Protein AF-A0A9E2FZ36-F1 (afdb_monomer_lite)

Foldseek 3Di:
DVVVVVVVVVVVVVVLVPDPVSVVVVQVVVQVPDDQAQHFAWKDQPPDIFTWHFDGADPVGWTWTQGPVRDTDTGHPVRIDGD

Radius of gyration: 15.56 Å; chains: 1; bounding box: 33×19×48 Å

Structure (mmCIF, N/CA/C/O backbone):
data_AF-A0A9E2FZ36-F1
#
_entry.id   AF-A0A9E2FZ36-F1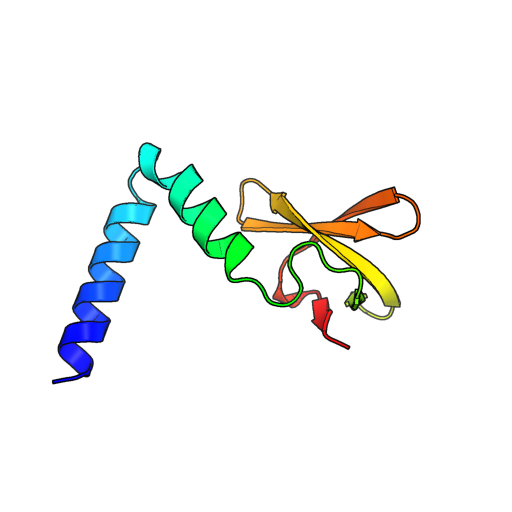
#
loop_
_atom_site.group_PDB
_atom_site.id
_atom_site.type_symbol
_atom_site.label_atom_id
_atom_site.label_alt_id
_atom_site.label_comp_id
_atom_site.label_asym_id
_atom_site.label_entity_id
_atom_site.label_seq_id
_atom_site.pdbx_PDB_ins_code
_atom_site.Cartn_x
_atom_site.Cartn_y
_atom_site.Cartn_z
_atom_site.occupancy
_atom_site.B_iso_or_equiv
_atom_site.auth_seq_id
_atom_site.auth_comp_id
_atom_site.auth_asym_id
_atom_site.auth_atom_id
_atom_site.pdbx_PDB_model_num
ATOM 1 N N . MET A 1 1 ? -4.212 -9.382 -33.828 1.00 63.22 1 MET A N 1
ATOM 2 C CA . MET A 1 1 ? -3.702 -8.000 -33.667 1.00 63.22 1 MET A CA 1
ATOM 3 C C . MET A 1 1 ? -3.556 -7.585 -32.197 1.00 63.22 1 MET A C 1
ATOM 5 O O . MET A 1 1 ? -2.516 -7.049 -31.861 1.00 63.22 1 MET A O 1
ATOM 9 N N . VAL A 1 2 ? -4.509 -7.903 -31.307 1.00 73.44 2 VAL A N 1
ATOM 10 C CA . VAL A 1 2 ? -4.466 -7.544 -29.865 1.00 73.44 2 VAL A CA 1
ATOM 11 C C . VAL A 1 2 ? -3.422 -8.329 -29.047 1.00 73.44 2 VAL A C 1
ATOM 13 O O . VAL A 1 2 ? -2.823 -7.793 -28.121 1.00 73.44 2 VAL A O 1
ATOM 16 N N . LEU A 1 3 ? -3.157 -9.593 -29.398 1.00 78.62 3 LEU A N 1
ATOM 17 C CA . LEU A 1 3 ? -2.191 -10.416 -28.657 1.00 78.62 3 LEU A CA 1
ATOM 18 C C . LEU A 1 3 ? -0.767 -9.836 -28.728 1.00 78.62 3 LEU A C 1
ATOM 20 O O . LEU A 1 3 ? -0.085 -9.738 -27.717 1.00 78.62 3 LEU A O 1
ATOM 24 N N . HIS A 1 4 ? -0.355 -9.384 -29.918 1.00 83.00 4 HIS A N 1
ATOM 25 C CA . HIS A 1 4 ? 0.964 -8.784 -30.135 1.00 83.00 4 HIS A CA 1
ATOM 26 C C . HIS A 1 4 ? 1.157 -7.487 -29.344 1.00 83.00 4 HIS A C 1
ATOM 28 O O . HIS A 1 4 ? 2.226 -7.274 -28.784 1.00 83.00 4 HIS A O 1
ATOM 34 N N . SER A 1 5 ? 0.132 -6.634 -29.259 1.00 90.00 5 SER A N 1
ATOM 35 C CA . SER A 1 5 ? 0.230 -5.392 -28.486 1.00 90.00 5 SER A CA 1
ATOM 36 C C . SER A 1 5 ? 0.344 -5.647 -26.983 1.00 90.00 5 SER A C 1
ATOM 38 O O . SER A 1 5 ? 1.079 -4.936 -26.311 1.00 90.00 5 SER A O 1
ATOM 40 N N . ILE A 1 6 ? -0.336 -6.675 -26.460 1.00 90.12 6 ILE A N 1
ATOM 41 C CA . ILE A 1 6 ? -0.248 -7.035 -25.037 1.00 90.12 6 ILE A CA 1
ATOM 42 C C . ILE A 1 6 ? 1.136 -7.600 -24.705 1.00 90.12 6 ILE A C 1
ATOM 44 O O . ILE A 1 6 ? 1.719 -7.212 -23.698 1.00 90.12 6 ILE A O 1
ATOM 48 N N . VAL A 1 7 ? 1.679 -8.478 -25.554 1.00 92.62 7 VAL A N 1
ATOM 49 C CA . VAL A 1 7 ? 3.024 -9.044 -25.353 1.00 92.62 7 VAL A CA 1
ATOM 50 C C . VAL A 1 7 ? 4.077 -7.937 -25.324 1.00 92.62 7 VAL A C 1
ATOM 52 O O . VAL A 1 7 ? 4.854 -7.863 -24.376 1.00 92.62 7 VAL A O 1
ATOM 55 N N . ASN A 1 8 ? 4.032 -7.013 -26.287 1.00 92.19 8 ASN A N 1
ATOM 56 C CA . ASN A 1 8 ? 4.970 -5.890 -26.337 1.00 92.19 8 ASN A CA 1
ATOM 57 C C . ASN A 1 8 ? 4.879 -4.985 -25.092 1.00 92.19 8 ASN A C 1
ATOM 59 O O . ASN A 1 8 ? 5.896 -4.494 -24.604 1.00 92.19 8 ASN A O 1
ATOM 63 N N . GLU A 1 9 ? 3.671 -4.762 -24.567 1.00 91.50 9 GLU A N 1
ATOM 64 C CA . GLU A 1 9 ? 3.465 -3.970 -23.349 1.00 91.50 9 GLU A CA 1
ATOM 65 C C . GLU A 1 9 ? 4.037 -4.671 -22.107 1.00 91.50 9 GLU A C 1
ATOM 67 O O . GLU A 1 9 ? 4.680 -4.029 -21.274 1.00 91.50 9 GLU A O 1
ATOM 72 N N . ILE A 1 10 ? 3.846 -5.990 -21.983 1.00 90.56 10 ILE A N 1
ATOM 73 C CA . ILE A 1 10 ? 4.415 -6.783 -20.883 1.00 90.56 10 ILE A CA 1
ATOM 74 C C . ILE A 1 10 ? 5.945 -6.718 -20.921 1.00 90.56 10 ILE A C 1
ATOM 76 O O . ILE A 1 10 ? 6.561 -6.433 -19.892 1.00 90.56 10 ILE A O 1
ATOM 80 N N . ASP A 1 11 ? 6.551 -6.906 -22.095 1.00 92.38 11 ASP A N 1
ATOM 81 C CA . ASP A 1 11 ? 8.005 -6.832 -22.266 1.00 92.38 11 ASP A CA 1
ATOM 82 C C . ASP A 1 11 ? 8.549 -5.455 -21.871 1.00 92.38 11 ASP A C 1
ATOM 84 O O . ASP A 1 11 ? 9.542 -5.354 -21.144 1.00 92.38 11 ASP A O 1
ATOM 88 N N . SER A 1 12 ? 7.863 -4.381 -22.277 1.00 88.88 12 SER A N 1
ATOM 89 C CA . SER A 1 12 ? 8.236 -3.018 -21.892 1.00 88.88 12 SER A CA 1
ATOM 90 C C . SER A 1 12 ? 8.194 -2.822 -20.373 1.00 88.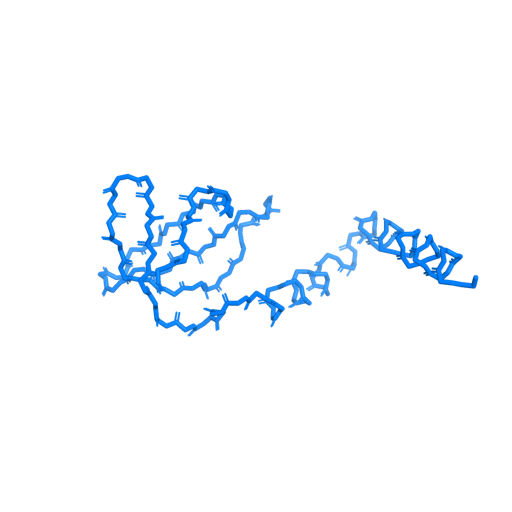88 12 SER A C 1
ATOM 92 O O . SER A 1 12 ? 9.145 -2.303 -19.784 1.00 88.88 12 SER A O 1
ATOM 94 N N . ARG A 1 13 ? 7.133 -3.290 -19.702 1.00 89.25 13 ARG A N 1
ATOM 95 C CA . ARG A 1 13 ? 6.995 -3.169 -18.241 1.00 89.25 13 ARG A CA 1
ATOM 96 C C . ARG A 1 13 ? 8.034 -3.984 -17.479 1.00 89.25 13 ARG A C 1
ATOM 98 O O . ARG A 1 13 ? 8.547 -3.510 -16.466 1.00 89.25 13 ARG A O 1
ATOM 105 N N . LEU A 1 14 ? 8.385 -5.172 -17.969 1.00 88.81 14 LEU A N 1
ATOM 106 C CA . LEU A 1 14 ? 9.446 -5.993 -17.382 1.00 88.81 14 LEU A CA 1
ATOM 107 C C . LEU A 1 14 ? 10.808 -5.294 -17.463 1.00 88.81 14 LEU A C 1
ATOM 109 O O . LEU A 1 14 ? 11.520 -5.219 -16.462 1.00 88.81 14 LEU A O 1
ATOM 113 N N . GLN A 1 15 ? 11.141 -4.709 -18.618 1.00 88.75 15 GLN A N 1
ATOM 114 C CA . GLN A 1 15 ? 12.379 -3.942 -18.779 1.00 88.75 15 GLN A CA 1
ATOM 115 C C . GLN A 1 15 ? 12.443 -2.738 -17.832 1.00 88.75 15 GLN A C 1
ATOM 117 O O . GLN A 1 15 ? 13.503 -2.449 -17.277 1.00 88.75 15 GLN A O 1
ATOM 122 N N . GLN A 1 16 ? 11.317 -2.053 -17.614 1.00 87.50 16 GLN A N 1
ATOM 123 C CA . GLN A 1 16 ? 11.233 -0.948 -16.656 1.00 87.50 16 GLN A CA 1
ATOM 124 C C . GLN A 1 16 ? 11.441 -1.430 -15.214 1.00 87.50 16 GLN A C 1
ATOM 126 O O . GLN A 1 16 ? 12.154 -0.779 -14.454 1.00 87.50 16 GLN A O 1
ATOM 131 N N . ALA A 1 17 ? 10.869 -2.577 -14.837 1.00 85.19 17 ALA A N 1
ATOM 132 C CA . ALA A 1 17 ? 10.988 -3.126 -13.485 1.00 85.19 17 ALA A CA 1
ATOM 133 C C . ALA A 1 17 ? 12.435 -3.486 -13.099 1.00 85.19 17 ALA A C 1
ATOM 135 O O . ALA A 1 17 ? 12.793 -3.420 -11.923 1.00 85.19 17 ALA A O 1
ATOM 136 N N . TRP A 1 18 ? 13.282 -3.828 -14.074 1.00 86.69 18 TRP A N 1
ATOM 137 C CA . TRP A 1 18 ? 14.705 -4.109 -13.849 1.00 86.69 18 TRP A CA 1
ATOM 138 C C . TRP A 1 18 ? 15.595 -2.864 -13.800 1.00 86.69 18 TRP A C 1
ATOM 140 O O . TRP A 1 18 ? 16.771 -2.979 -13.458 1.00 86.69 18 TRP A O 1
ATOM 150 N N . GLN A 1 19 ? 15.065 -1.676 -14.102 1.00 90.62 19 GLN A N 1
ATOM 151 C CA . GLN A 1 19 ? 15.806 -0.417 -14.035 1.00 90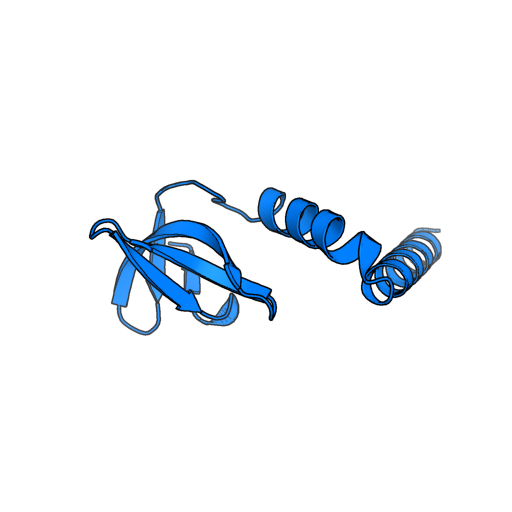.62 19 GLN A CA 1
ATOM 152 C C . GLN A 1 19 ? 15.538 0.292 -12.699 1.00 90.62 19 GLN A C 1
ATOM 154 O O . GLN A 1 19 ? 14.443 0.819 -12.490 1.00 90.62 19 GLN A O 1
ATOM 159 N N . PRO A 1 20 ? 16.526 0.394 -11.787 1.00 82.88 20 PRO A N 1
ATOM 160 C CA . PRO A 1 20 ? 16.315 1.014 -10.477 1.00 82.88 20 PRO A CA 1
ATOM 161 C C . PRO A 1 20 ? 15.850 2.475 -10.554 1.00 82.88 20 PRO A C 1
ATOM 163 O O . PRO A 1 20 ? 15.060 2.915 -9.722 1.00 82.88 20 PRO A O 1
ATOM 166 N N . SER A 1 21 ? 16.295 3.215 -11.577 1.00 88.19 21 SER A N 1
ATOM 167 C CA . SER A 1 21 ? 15.889 4.602 -11.849 1.00 88.19 21 SER A CA 1
ATOM 168 C C . SER A 1 21 ? 14.397 4.743 -12.164 1.00 88.19 21 SER A C 1
ATOM 170 O O . SER A 1 21 ? 13.813 5.795 -11.914 1.00 88.19 21 SER A O 1
ATOM 172 N N . MET A 1 22 ? 13.765 3.684 -12.672 1.00 86.62 22 MET A N 1
ATOM 173 C CA . MET A 1 22 ? 12.351 3.675 -13.045 1.00 86.62 22 MET A CA 1
ATOM 174 C C . MET A 1 22 ? 11.433 3.335 -11.868 1.00 86.62 22 MET A C 1
ATOM 176 O O . MET A 1 22 ? 10.228 3.573 -11.951 1.00 86.62 22 MET A O 1
ATOM 180 N N . ARG A 1 23 ? 11.980 2.845 -10.745 1.00 82.94 23 ARG A N 1
ATOM 181 C CA . ARG A 1 23 ? 11.205 2.387 -9.582 1.00 82.94 23 ARG A CA 1
ATOM 182 C C . ARG A 1 23 ? 10.226 3.439 -9.066 1.00 82.94 23 ARG A C 1
ATOM 184 O O . ARG A 1 23 ? 9.060 3.126 -8.865 1.00 82.94 23 ARG A O 1
ATOM 191 N N . ALA A 1 24 ? 10.678 4.682 -8.904 1.00 85.06 24 ALA A N 1
ATOM 192 C CA . ALA A 1 24 ? 9.828 5.768 -8.411 1.00 85.06 24 ALA A CA 1
ATOM 193 C C . ALA A 1 24 ? 8.673 6.095 -9.376 1.00 85.06 24 ALA A C 1
ATOM 195 O O . ALA A 1 24 ? 7.563 6.404 -8.947 1.00 85.06 24 ALA A O 1
ATOM 196 N N . SER A 1 25 ? 8.921 5.998 -10.686 1.00 88.12 25 SER A N 1
ATOM 197 C CA . SER A 1 25 ? 7.892 6.202 -11.710 1.00 88.12 25 SER A CA 1
ATOM 198 C C . SER A 1 25 ? 6.851 5.080 -11.678 1.00 88.12 25 SER A C 1
ATOM 200 O O . SER A 1 25 ? 5.652 5.356 -11.666 1.00 88.12 25 SER A O 1
ATOM 202 N N . ILE A 1 26 ? 7.303 3.825 -11.580 1.00 89.06 26 ILE A N 1
ATOM 203 C CA . ILE A 1 26 ? 6.436 2.643 -11.478 1.00 89.06 26 ILE A CA 1
ATOM 204 C C . ILE A 1 26 ? 5.579 2.713 -10.213 1.00 89.06 26 ILE A C 1
ATOM 206 O O . ILE A 1 26 ? 4.370 2.513 -10.283 1.00 89.06 26 ILE A O 1
ATOM 210 N N . GLU A 1 27 ? 6.184 3.041 -9.071 1.00 87.31 27 GLU A N 1
ATOM 211 C CA . GLU A 1 27 ? 5.476 3.180 -7.798 1.00 87.31 27 GLU A CA 1
ATOM 212 C C . GLU A 1 27 ? 4.387 4.251 -7.883 1.00 87.31 27 GLU A C 1
ATOM 214 O O . GLU A 1 27 ? 3.241 4.001 -7.508 1.00 87.31 27 GLU A O 1
ATOM 219 N N . LYS A 1 28 ? 4.713 5.417 -8.454 1.00 88.56 28 LYS A N 1
ATOM 220 C CA . LYS A 1 28 ? 3.741 6.492 -8.657 1.00 88.56 28 LYS A CA 1
ATOM 221 C C . LYS A 1 28 ? 2.592 6.049 -9.560 1.00 88.56 28 LYS A C 1
ATOM 223 O O . LYS A 1 28 ? 1.442 6.265 -9.202 1.00 88.56 28 LYS A O 1
ATOM 228 N N . GLN A 1 29 ? 2.879 5.433 -10.705 1.00 89.94 29 GLN A N 1
ATOM 229 C CA . GLN A 1 29 ? 1.837 4.970 -11.627 1.00 89.94 29 GLN A CA 1
ATOM 230 C C . GLN A 1 29 ? 0.938 3.915 -10.980 1.00 89.94 29 GLN A C 1
ATOM 232 O O . GLN A 1 29 ? -0.285 4.002 -11.091 1.00 89.94 29 GLN A O 1
ATOM 237 N N . TYR A 1 30 ? 1.542 2.954 -10.276 1.00 89.38 30 TYR A N 1
ATOM 238 C CA . TYR A 1 30 ? 0.820 1.909 -9.564 1.00 89.38 30 TYR A CA 1
ATOM 239 C C . TYR A 1 30 ? -0.117 2.511 -8.521 1.00 89.38 30 TYR A C 1
ATOM 241 O O . TYR A 1 30 ? -1.310 2.223 -8.536 1.00 89.38 30 TYR A O 1
ATOM 249 N N . ILE A 1 31 ? 0.395 3.397 -7.660 1.00 88.62 31 ILE A N 1
ATOM 250 C CA . ILE A 1 31 ? -0.390 3.922 -6.547 1.00 88.62 31 ILE A CA 1
ATOM 251 C C . ILE A 1 31 ? -1.528 4.829 -7.014 1.00 88.62 31 ILE A C 1
ATOM 253 O O . ILE A 1 31 ? -2.634 4.733 -6.498 1.00 88.62 31 ILE A O 1
ATOM 257 N N . THR A 1 32 ? -1.301 5.651 -8.044 1.00 87.81 32 THR A N 1
ATOM 258 C CA . THR A 1 32 ? -2.356 6.510 -8.602 1.00 87.81 32 THR A CA 1
ATOM 259 C C . THR A 1 32 ? -3.438 5.726 -9.338 1.00 87.81 32 THR A C 1
ATOM 261 O O . THR A 1 32 ? -4.534 6.241 -9.524 1.00 87.81 32 THR A O 1
ATOM 264 N N . GLY A 1 33 ? -3.135 4.500 -9.771 1.00 89.19 33 GLY A N 1
ATOM 265 C CA . GLY A 1 33 ? -4.108 3.597 -10.380 1.00 89.19 33 GLY A CA 1
ATOM 266 C C . GLY A 1 33 ? -4.90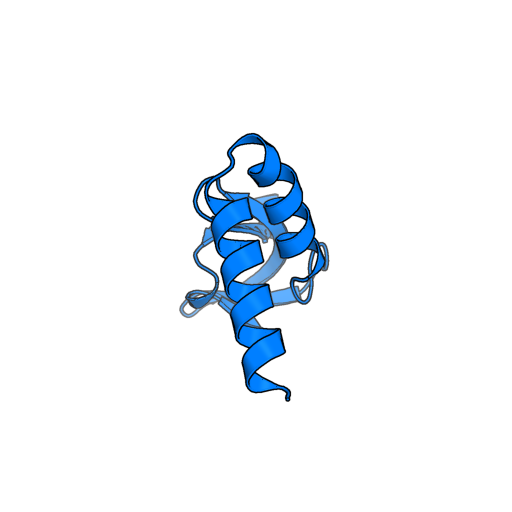8 2.776 -9.367 1.00 89.19 33 GLY A C 1
ATOM 267 O O . GLY A 1 33 ? -5.851 2.093 -9.766 1.00 89.19 33 GLY A O 1
ATOM 268 N N . LEU A 1 34 ? -4.549 2.809 -8.077 1.00 89.12 34 LEU A N 1
ATOM 269 C CA . LEU A 1 34 ? -5.269 2.060 -7.054 1.00 89.12 34 LEU A CA 1
ATOM 270 C C . LEU A 1 34 ? -6.645 2.670 -6.804 1.00 89.12 34 LEU A C 1
ATOM 272 O O . LEU A 1 34 ? -6.803 3.867 -6.561 1.00 89.12 34 LEU A O 1
ATOM 276 N N . TYR A 1 35 ? -7.646 1.798 -6.795 1.00 88.94 35 TYR A N 1
ATOM 277 C CA . TYR A 1 35 ? -8.988 2.151 -6.370 1.00 88.94 35 TYR A CA 1
ATOM 278 C C . TYR A 1 35 ? -8.970 2.662 -4.919 1.00 88.94 35 TYR A C 1
ATOM 280 O O . TYR A 1 35 ? -8.388 2.011 -4.049 1.00 88.94 35 TYR A O 1
ATOM 288 N N . ARG A 1 36 ? -9.609 3.816 -4.669 1.00 90.31 36 ARG A N 1
ATOM 289 C CA . ARG A 1 36 ? -9.681 4.498 -3.358 1.00 90.31 36 ARG A CA 1
ATOM 290 C C . ARG A 1 36 ? -8.323 4.967 -2.799 1.00 90.31 36 ARG A C 1
ATOM 292 O O . ARG A 1 36 ? -8.145 5.093 -1.585 1.00 90.31 36 ARG A O 1
ATOM 299 N N . TYR A 1 37 ? -7.343 5.241 -3.666 1.00 93.31 37 TYR A N 1
ATOM 300 C CA . TYR A 1 37 ? -6.086 5.869 -3.247 1.00 93.31 37 TYR A CA 1
ATOM 301 C C . TYR A 1 37 ? -6.328 7.246 -2.607 1.00 93.31 37 TYR A C 1
ATOM 303 O O . TYR A 1 37 ? -7.030 8.075 -3.175 1.00 93.31 37 TYR A O 1
ATOM 311 N N . MET A 1 38 ? -5.735 7.494 -1.431 1.00 93.88 38 MET A N 1
ATOM 312 C CA . MET A 1 38 ? -5.917 8.706 -0.610 1.00 93.88 38 MET A CA 1
ATOM 313 C C . MET A 1 38 ? -7.362 8.987 -0.158 1.00 93.88 38 MET A C 1
ATOM 315 O O . MET A 1 38 ? -7.631 10.043 0.418 1.00 93.88 38 MET A O 1
ATOM 319 N N . GLU A 1 39 ? -8.276 8.034 -0.336 1.00 95.06 39 GLU A N 1
ATOM 320 C CA . GLU A 1 39 ? -9.679 8.150 0.055 1.00 95.06 39 GLU A CA 1
ATOM 321 C C . GLU A 1 39 ? -9.958 7.345 1.326 1.00 95.06 39 GLU A C 1
ATOM 323 O O . GLU A 1 39 ? -9.550 6.188 1.462 1.00 95.06 39 GLU A O 1
ATOM 328 N N . TRP A 1 40 ? -10.683 7.956 2.265 1.00 96.19 40 TRP A N 1
ATOM 329 C CA . TRP A 1 40 ? -11.196 7.247 3.433 1.00 96.19 40 TRP A CA 1
ATOM 330 C C . TRP A 1 40 ? -12.267 6.255 3.000 1.00 96.19 40 TRP A C 1
ATOM 332 O O . TRP A 1 40 ? -13.220 6.606 2.306 1.00 96.19 40 TRP A O 1
ATOM 342 N N . SER A 1 41 ? -12.109 5.000 3.393 1.00 95.44 41 SER A N 1
ATOM 343 C CA . SER A 1 41 ? -13.000 3.918 2.999 1.00 95.44 41 SER A CA 1
ATOM 344 C C . SER A 1 41 ? -13.013 2.810 4.039 1.00 95.44 41 SER A C 1
ATOM 346 O O . SER A 1 41 ? -12.078 2.657 4.828 1.00 95.44 41 SER A O 1
ATOM 348 N N . SER A 1 42 ? -14.091 2.028 4.039 1.00 95.69 42 SER A N 1
ATOM 349 C CA . SER A 1 42 ? -14.162 0.809 4.835 1.00 95.69 42 SER A CA 1
ATOM 350 C C . SER A 1 42 ? -13.486 -0.347 4.109 1.00 95.69 42 SER A C 1
ATOM 352 O O . SER A 1 42 ? -13.742 -0.605 2.931 1.00 95.69 42 SER A O 1
ATOM 354 N N . TYR A 1 43 ? -12.651 -1.062 4.850 1.00 94.56 43 TYR A N 1
ATOM 355 C CA . TYR A 1 43 ? -11.980 -2.276 4.417 1.00 94.56 43 TYR A CA 1
ATOM 356 C C . TYR A 1 43 ? -12.275 -3.388 5.410 1.00 94.56 43 TYR A C 1
ATOM 358 O O . TYR A 1 43 ? -12.393 -3.148 6.613 1.00 94.56 43 TYR A O 1
ATOM 366 N N . ARG A 1 44 ? -12.346 -4.621 4.922 1.00 94.94 44 ARG A N 1
ATOM 367 C CA . ARG A 1 44 ? -12.230 -5.803 5.772 1.00 94.94 44 ARG A CA 1
ATOM 368 C C . ARG A 1 44 ? -10.771 -6.234 5.789 1.00 94.94 44 ARG A C 1
ATOM 370 O O . ARG A 1 44 ? -10.246 -6.557 4.733 1.00 94.94 44 ARG A O 1
ATOM 377 N N . TYR A 1 45 ? -10.141 -6.233 6.957 1.00 92.56 45 TYR A N 1
ATOM 378 C CA . TYR A 1 45 ? -8.777 -6.707 7.182 1.00 92.56 45 TYR A CA 1
ATOM 379 C C . TYR A 1 45 ? -8.821 -7.901 8.143 1.00 92.56 45 TYR A C 1
ATOM 381 O O . TYR A 1 45 ? -9.130 -7.751 9.331 1.00 92.56 45 TYR A O 1
ATOM 389 N N . GLY A 1 46 ? -8.592 -9.104 7.609 1.00 88.56 46 GLY A N 1
ATOM 390 C CA . GLY A 1 46 ? -8.928 -10.351 8.303 1.00 88.56 46 GLY A CA 1
ATOM 391 C C . GLY A 1 46 ? -10.421 -10.406 8.660 1.00 88.56 46 GLY A C 1
ATOM 392 O O . GLY A 1 46 ? -11.277 -10.194 7.808 1.00 88.56 46 GLY A O 1
ATOM 393 N N . GLU A 1 47 ? -10.735 -10.630 9.936 1.00 90.44 47 GLU A N 1
ATOM 394 C CA . GLU A 1 47 ? -12.117 -10.668 10.452 1.00 90.44 47 GLU A CA 1
ATOM 395 C C . GLU A 1 47 ? -12.650 -9.290 10.894 1.00 90.44 47 GLU A C 1
ATOM 397 O O . GLU A 1 47 ? -13.784 -9.170 11.355 1.00 90.44 47 GLU A O 1
ATOM 402 N N . LYS A 1 48 ? -11.838 -8.229 10.799 1.00 92.81 48 LYS A N 1
ATOM 403 C CA . LYS A 1 48 ? -12.195 -6.894 11.300 1.00 92.81 48 LYS A CA 1
ATOM 404 C C . LYS A 1 48 ? -12.567 -5.959 10.161 1.00 92.81 48 LYS A C 1
ATOM 406 O O . LYS A 1 48 ? -11.909 -5.936 9.125 1.00 92.81 48 LYS A O 1
ATOM 411 N N . GLN A 1 49 ? -13.580 -5.130 10.385 1.00 95.19 49 GLN A N 1
ATOM 412 C CA . GLN A 1 49 ? -13.826 -3.960 9.553 1.00 95.19 49 GLN A CA 1
ATOM 413 C C . GLN A 1 49 ? -13.041 -2.773 10.112 1.00 95.19 49 GLN A C 1
ATOM 415 O O . GLN A 1 49 ? -13.097 -2.498 11.309 1.00 95.19 49 GLN A O 1
ATOM 420 N N . ILE A 1 50 ? -12.312 -2.083 9.242 1.00 94.81 50 ILE A N 1
ATOM 421 C CA . ILE A 1 50 ? -11.520 -0.899 9.576 1.00 94.81 50 ILE A CA 1
ATOM 422 C C . ILE A 1 50 ? -11.872 0.244 8.625 1.00 94.81 50 ILE A C 1
ATOM 424 O O . ILE A 1 50 ? -12.160 0.013 7.450 1.00 94.81 50 ILE A O 1
ATOM 428 N N . THR A 1 51 ? -11.817 1.479 9.119 1.00 96.56 51 THR A N 1
ATOM 429 C CA . THR A 1 51 ? -11.861 2.683 8.282 1.00 96.56 51 THR A CA 1
ATOM 430 C C . THR A 1 51 ? -10.441 3.197 8.117 1.00 96.56 51 THR A C 1
ATOM 432 O O . THR A 1 51 ? -9.774 3.526 9.099 1.00 96.56 51 THR A O 1
ATOM 435 N N . ALA A 1 52 ? -9.968 3.234 6.877 1.00 96.75 52 ALA A N 1
ATOM 436 C CA . ALA A 1 52 ? -8.605 3.628 6.553 1.00 96.75 52 ALA A CA 1
ATOM 437 C C . ALA A 1 52 ? -8.539 4.351 5.204 1.00 96.75 52 ALA A C 1
ATOM 439 O O . ALA A 1 52 ? -9.525 4.393 4.469 1.00 96.75 52 ALA A O 1
ATOM 440 N N . ARG A 1 53 ? -7.377 4.902 4.861 1.00 96.38 53 ARG A N 1
ATOM 441 C CA . ARG A 1 53 ? -7.045 5.377 3.512 1.00 96.38 53 ARG A CA 1
ATOM 442 C C . ARG A 1 53 ? -5.708 4.805 3.064 1.00 96.38 53 ARG A C 1
ATOM 444 O O . ARG A 1 53 ? -4.790 4.672 3.871 1.00 96.38 53 ARG A O 1
ATOM 451 N N . ILE A 1 54 ? -5.582 4.470 1.782 1.00 95.38 54 ILE A N 1
ATOM 452 C CA . ILE A 1 54 ? -4.303 4.030 1.209 1.00 95.38 54 ILE A CA 1
ATOM 453 C C . ILE A 1 54 ? -3.424 5.270 1.032 1.00 95.38 54 ILE A C 1
ATOM 455 O O . ILE A 1 54 ? -3.794 6.174 0.286 1.00 95.38 54 ILE A O 1
ATOM 459 N N . VAL A 1 55 ? -2.272 5.309 1.701 1.00 95.12 55 VAL A N 1
ATOM 460 C CA . VAL A 1 55 ? -1.359 6.471 1.706 1.00 95.12 55 VAL A CA 1
ATOM 461 C C . VAL A 1 55 ? -0.039 6.217 0.987 1.00 95.12 55 VAL A C 1
ATOM 463 O O . VAL A 1 55 ? 0.734 7.143 0.761 1.00 95.12 55 VAL A O 1
ATOM 466 N N . GLY A 1 56 ? 0.272 4.964 0.661 1.00 93.88 56 GLY A N 1
ATOM 467 C CA . GLY A 1 56 ? 1.599 4.622 0.168 1.00 93.88 56 GLY A CA 1
ATOM 468 C C . GLY A 1 56 ? 1.775 3.145 -0.133 1.00 93.88 56 GLY A C 1
ATOM 469 O O . GLY A 1 56 ? 0.887 2.328 0.120 1.00 93.88 56 GLY A O 1
ATOM 470 N N . LEU A 1 57 ? 2.982 2.814 -0.583 1.00 92.75 57 LEU A N 1
ATOM 471 C CA . LEU A 1 57 ? 3.501 1.455 -0.584 1.00 92.75 57 LEU A CA 1
ATOM 472 C C . LEU A 1 57 ? 4.688 1.330 0.378 1.00 92.75 57 LEU A C 1
ATOM 474 O O . LEU A 1 57 ? 5.398 2.294 0.693 1.00 92.75 57 LEU A O 1
ATOM 478 N N . ALA A 1 58 ? 4.904 0.126 0.887 1.00 92.50 58 ALA A N 1
ATOM 479 C CA . ALA A 1 58 ? 6.164 -0.275 1.491 1.00 92.50 58 ALA A CA 1
ATOM 480 C C . ALA A 1 58 ? 7.196 -0.612 0.395 1.00 92.50 58 ALA A C 1
ATOM 482 O O . ALA A 1 58 ? 6.812 -0.849 -0.752 1.00 92.50 58 ALA A O 1
ATOM 483 N N . PRO A 1 59 ? 8.502 -0.700 0.721 1.00 87.62 59 PRO A N 1
ATOM 484 C CA . PRO A 1 59 ? 9.545 -0.987 -0.269 1.00 87.62 59 PRO A CA 1
ATOM 485 C C . PRO A 1 59 ? 9.303 -2.256 -1.098 1.00 87.62 59 PRO A C 1
ATOM 487 O O . PRO A 1 59 ? 9.777 -2.339 -2.228 1.00 87.62 59 PRO A O 1
ATOM 490 N N . PHE A 1 60 ? 8.560 -3.222 -0.560 1.00 88.44 60 PHE A N 1
ATOM 491 C CA . PHE A 1 60 ? 8.264 -4.497 -1.212 1.00 88.44 60 PHE A CA 1
ATOM 492 C C . PHE A 1 60 ? 6.870 -4.558 -1.859 1.00 88.44 60 PHE A C 1
ATOM 494 O O . PHE A 1 60 ? 6.422 -5.635 -2.232 1.00 88.44 60 PHE A O 1
ATOM 501 N N . GLY A 1 61 ? 6.181 -3.421 -2.009 1.00 88.44 61 GLY A N 1
ATOM 502 C CA . GLY A 1 61 ? 4.895 -3.338 -2.714 1.00 88.44 61 GLY A CA 1
ATOM 503 C C . GLY A 1 61 ? 3.653 -3.599 -1.858 1.00 88.44 61 GLY A C 1
ATOM 504 O O . GLY A 1 61 ? 2.544 -3.563 -2.384 1.00 88.44 61 GLY A O 1
ATOM 505 N N . GLN A 1 62 ? 3.810 -3.817 -0.548 1.00 94.25 62 GLN A N 1
ATOM 506 C CA . GLN A 1 62 ? 2.681 -3.874 0.389 1.00 94.25 62 GLN A CA 1
ATOM 507 C C . GLN A 1 62 ? 2.000 -2.508 0.484 1.00 94.25 62 GLN A C 1
ATOM 509 O O . GLN A 1 62 ? 2.664 -1.474 0.395 1.00 94.25 62 GLN A O 1
ATOM 514 N N . LEU A 1 63 ? 0.694 -2.492 0.720 1.00 94.25 63 LEU A N 1
ATOM 515 C CA . LEU A 1 63 ? -0.060 -1.268 0.947 1.00 94.25 63 LEU A CA 1
ATOM 516 C C . LEU A 1 63 ? 0.276 -0.677 2.313 1.00 94.25 63 LEU A C 1
ATOM 518 O O . LEU A 1 63 ? 0.386 -1.399 3.301 1.00 94.25 63 LEU A O 1
ATOM 522 N N . LYS A 1 64 ? 0.379 0.650 2.366 1.00 95.94 64 LYS A N 1
ATOM 523 C CA . LYS A 1 64 ? 0.336 1.423 3.606 1.00 95.94 64 LYS A CA 1
ATOM 524 C C . LYS A 1 64 ? -1.049 2.028 3.756 1.00 95.94 64 LYS A C 1
ATOM 526 O O . LYS A 1 64 ? -1.468 2.830 2.919 1.00 95.94 64 LYS A O 1
ATOM 531 N N . LEU A 1 65 ? -1.730 1.655 4.827 1.00 95.56 65 LEU A N 1
ATOM 532 C CA . LEU A 1 65 ? -3.044 2.156 5.198 1.00 95.56 65 LEU A CA 1
ATOM 533 C C . LEU A 1 65 ? -2.909 3.031 6.438 1.00 95.56 65 LEU A C 1
ATOM 535 O O . LEU A 1 65 ? -2.313 2.616 7.427 1.00 95.56 65 LEU A O 1
ATOM 539 N N . GLU A 1 66 ? -3.482 4.224 6.402 1.00 97.50 66 GLU A N 1
ATOM 540 C CA . GLU A 1 66 ? -3.649 5.062 7.586 1.00 97.50 66 GLU A CA 1
ATOM 541 C C . GLU A 1 66 ? -5.084 4.922 8.086 1.00 97.50 66 GLU A C 1
ATOM 543 O O . GLU A 1 66 ? -6.031 5.169 7.341 1.00 97.50 66 GLU A O 1
ATOM 548 N N . THR A 1 67 ? -5.245 4.470 9.325 1.00 95.69 67 THR A N 1
ATOM 549 C CA . THR A 1 67 ? -6.550 4.316 9.987 1.00 95.69 67 THR A CA 1
ATOM 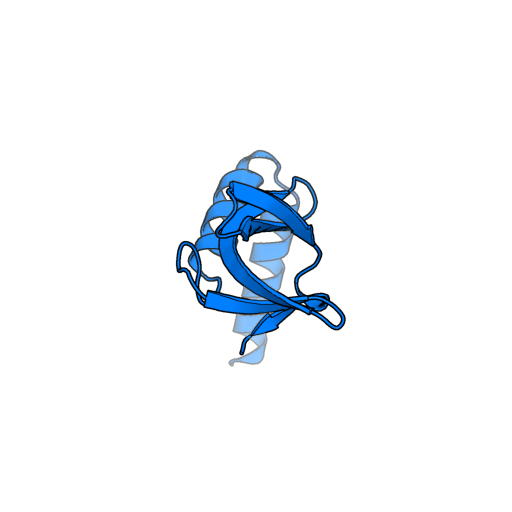550 C C . THR A 1 67 ? -7.048 5.641 10.563 1.00 95.69 67 THR A C 1
ATOM 552 O O . THR A 1 67 ? -6.268 6.573 10.752 1.00 95.69 67 THR A O 1
ATOM 555 N N . SER A 1 68 ? -8.342 5.724 10.893 1.00 93.56 68 SER A N 1
ATOM 556 C CA . SER A 1 68 ? -8.931 6.911 11.541 1.00 93.56 68 SER A CA 1
ATOM 557 C C . SER A 1 68 ? -8.272 7.277 12.874 1.00 93.56 68 SER A C 1
ATOM 559 O O . SER A 1 68 ? -8.306 8.437 13.273 1.00 93.56 68 SER A O 1
ATOM 561 N N . ASP A 1 69 ? -7.643 6.303 13.533 1.00 93.25 69 ASP A N 1
ATOM 562 C CA . ASP A 1 69 ? -6.940 6.479 14.806 1.00 93.25 69 ASP A CA 1
ATOM 563 C C . ASP A 1 69 ? -5.460 6.868 14.605 1.00 93.25 69 ASP A C 1
ATOM 565 O O . ASP A 1 69 ? -4.649 6.749 15.521 1.00 93.25 69 ASP A O 1
ATOM 569 N N . ASN A 1 70 ? -5.084 7.305 13.394 1.00 91.81 70 ASN A N 1
ATOM 570 C CA . ASN A 1 70 ? -3.715 7.633 12.972 1.00 91.81 70 ASN A CA 1
ATOM 571 C C . ASN A 1 70 ? -2.709 6.472 13.094 1.00 91.81 70 ASN A C 1
ATOM 573 O O . ASN A 1 70 ? -1.496 6.686 13.136 1.00 91.81 70 ASN A O 1
ATOM 577 N N . VAL A 1 71 ? -3.183 5.223 13.124 1.00 94.88 71 VAL A N 1
ATOM 578 C CA . VAL A 1 71 ? -2.315 4.038 13.060 1.00 94.88 71 VAL A CA 1
ATOM 579 C C . VAL A 1 71 ? -1.984 3.717 11.607 1.00 94.88 71 VAL A C 1
ATOM 581 O O . VAL A 1 71 ? -2.884 3.655 10.766 1.00 94.88 71 VAL A O 1
ATOM 584 N N . LEU A 1 72 ? -0.703 3.460 11.337 1.00 96.25 72 LEU A N 1
ATOM 585 C CA . LEU A 1 72 ? -0.189 3.009 10.045 1.00 96.25 72 LEU A CA 1
ATOM 586 C C . LEU A 1 72 ? -0.129 1.477 10.009 1.00 96.25 72 LEU A C 1
ATOM 588 O O . LEU A 1 72 ? 0.600 0.855 10.780 1.00 96.25 72 LEU A O 1
ATOM 592 N N . LEU A 1 73 ? -0.888 0.876 9.099 1.00 94.88 73 LEU A N 1
ATOM 593 C CA . LEU A 1 73 ? -0.911 -0.559 8.840 1.00 94.88 73 LEU A CA 1
ATOM 594 C C . LEU A 1 73 ? -0.182 -0.861 7.531 1.00 94.88 73 LEU A C 1
ATOM 596 O O . LEU A 1 73 ? -0.309 -0.120 6.555 1.00 94.88 73 LEU A O 1
ATOM 600 N N . VAL A 1 74 ? 0.571 -1.960 7.515 1.00 96.19 74 VAL A N 1
ATOM 601 C CA . VAL A 1 74 ? 1.230 -2.486 6.315 1.00 96.19 74 VAL A CA 1
ATOM 602 C C . VAL A 1 74 ? 0.669 -3.870 6.033 1.00 96.19 74 VAL A C 1
ATOM 604 O O . VAL A 1 74 ? 0.744 -4.733 6.904 1.00 96.19 74 VAL A O 1
ATOM 607 N N . CYS A 1 75 ? 0.115 -4.076 4.841 1.00 93.62 75 CYS A N 1
ATOM 608 C CA . CYS A 1 75 ? -0.477 -5.354 4.447 1.00 93.62 75 CYS A CA 1
ATOM 609 C C . CYS A 1 75 ? -0.376 -5.600 2.940 1.00 93.62 75 CYS A C 1
ATOM 611 O O . CYS A 1 75 ? -0.280 -4.667 2.139 1.00 93.62 75 CYS A O 1
ATOM 613 N N . ASP A 1 76 ? -0.437 -6.860 2.531 1.00 92.81 76 ASP A N 1
ATOM 614 C CA . ASP A 1 76 ? -0.620 -7.222 1.133 1.00 92.81 76 ASP A CA 1
ATOM 615 C C . ASP A 1 76 ? -2.030 -6.830 0.661 1.00 92.81 76 ASP A C 1
ATOM 617 O O . ASP A 1 76 ? -3.003 -6.866 1.414 1.00 92.81 76 ASP A O 1
ATOM 621 N N . LEU A 1 77 ? -2.174 -6.529 -0.633 1.00 88.50 77 LEU A N 1
ATOM 622 C CA . LEU A 1 77 ? -3.480 -6.221 -1.233 1.00 88.50 77 LEU A CA 1
ATOM 623 C C . LEU A 1 77 ? -4.505 -7.351 -1.013 1.00 88.50 77 LEU A C 1
ATOM 625 O O . LEU A 1 77 ? -5.680 -7.081 -0.804 1.00 88.50 77 LEU A O 1
ATOM 629 N N . LYS A 1 78 ? -4.058 -8.614 -1.027 1.00 90.12 78 LYS A N 1
ATOM 630 C CA . LYS A 1 78 ? -4.915 -9.796 -0.817 1.00 90.12 78 LYS A CA 1
ATOM 631 C C . LYS A 1 78 ? -5.486 -9.905 0.603 1.00 90.12 78 LYS A C 1
ATOM 633 O O . LYS A 1 78 ? -6.400 -10.691 0.820 1.00 90.12 78 LYS A O 1
ATOM 638 N N . GLU A 1 79 ? -4.913 -9.188 1.568 1.00 90.62 79 GLU A N 1
ATOM 639 C CA . GLU A 1 79 ? -5.332 -9.236 2.974 1.00 90.62 79 GLU A CA 1
ATOM 640 C C . GLU A 1 79 ? -6.480 -8.268 3.274 1.00 90.62 79 GLU A C 1
ATOM 642 O O . GLU A 1 79 ? -7.056 -8.320 4.364 1.00 90.62 79 GLU A O 1
ATOM 647 N N . ILE A 1 80 ? -6.828 -7.404 2.314 1.00 91.06 80 ILE A N 1
ATOM 648 C CA . ILE A 1 80 ? -7.949 -6.479 2.424 1.00 91.06 80 ILE A CA 1
ATOM 649 C C . ILE A 1 80 ? -9.041 -6.787 1.402 1.00 91.06 80 ILE A C 1
ATOM 651 O O . ILE A 1 80 ? -8.771 -7.099 0.244 1.00 91.06 80 ILE A O 1
ATOM 655 N N . ALA A 1 81 ? -10.296 -6.639 1.820 1.00 92.31 81 ALA A N 1
ATOM 656 C CA . ALA A 1 81 ? -11.434 -6.573 0.910 1.00 92.31 81 ALA A CA 1
ATOM 657 C C . ALA A 1 81 ? -12.071 -5.184 0.963 1.00 92.31 81 ALA A C 1
ATOM 659 O O . ALA A 1 81 ? -12.282 -4.622 2.041 1.00 92.31 81 ALA A O 1
ATOM 660 N N . PHE A 1 82 ? -12.385 -4.644 -0.211 1.00 89.50 82 PHE A N 1
ATOM 661 C CA . PHE A 1 82 ? -13.124 -3.396 -0.349 1.00 89.50 82 PHE A CA 1
ATOM 662 C C . PHE A 1 82 ? -14.593 -3.648 0.006 1.00 89.50 82 PHE A C 1
ATOM 664 O O . PHE A 1 82 ? -15.207 -4.558 -0.556 1.00 89.50 82 PHE A O 1
ATOM 671 N N . LEU A 1 83 ? -15.127 -2.869 0.951 1.00 87.50 83 LEU A N 1
ATOM 672 C CA . LEU A 1 83 ? -16.537 -2.896 1.351 1.00 87.50 83 LEU A CA 1
ATOM 673 C C . LEU A 1 83 ? -17.331 -1.761 0.693 1.00 87.50 83 LEU A C 1
ATOM 67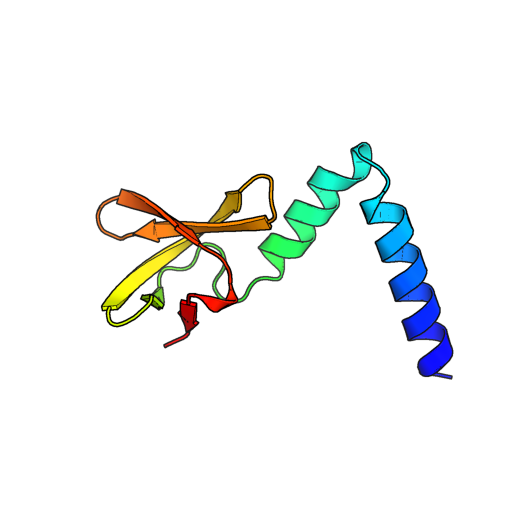5 O O . LEU A 1 83 ? -16.726 -0.698 0.380 1.00 87.50 83 LEU A O 1
#

Secondary structure (DSSP, 8-state):
-HHHHHHHHHHHHHHHHT-GGGHHHHHHHHHHTSTTBT--EEEEETTEEEEEEEEEE-TTSPEEEEETTS-EEEE-GGGEEE-

pLDDT: mean 90.63, std 5.19, range [63.22, 97.5]

Sequence (83 aa):
MVLHSIVNEIDSRLQQAWQPSMRASIEKQYITGLYRYMEWSSYRYGEKQITARIVGLAPFGQLKLETSDNVLLVCDLKEIAFL